Protein AF-A0A194AHV2-F1 (afdb_monomer_lite)

Foldseek 3Di:
DDPDPVVVVLVVLVVVLLVVLCVVCVVVQDPPDDDDDDDDPPDGSVPDDSVVVNVVCCCVRVVCCVPPPVPPPPDDD

Sequence (77 aa):
MSKKVGNAVQRNRIKRVVREFFRLHQDRVPSGIDYVVIPKRNVQAFDLAYEQVAKDLGTLIFSQISGRVASSETNGL

Secondary structure (DSSP, 8-state):
--TTHHHHHHHHHHHHHHHHHHHHSTTTSPTT--------TT--TTT--HHHHHHHHHHHHHHHHHHHGGGS-----

pLDDT: mean 73.73, std 15.02, range [39.84, 91.88]

Structure (mmCIF, N/CA/C/O backbone):
data_AF-A0A194AHV2-F1
#
_entry.id   AF-A0A194AHV2-F1
#
loop_
_atom_site.group_PDB
_atom_site.id
_atom_site.type_symbol
_atom_site.label_atom_id
_atom_site.label_alt_id
_atom_site.label_comp_id
_atom_site.label_asym_id
_atom_site.label_entity_id
_atom_site.label_seq_id
_atom_site.pdbx_PDB_ins_code
_atom_site.Cartn_x
_atom_site.Cartn_y
_atom_site.Cartn_z
_atom_site.occupancy
_atom_site.B_iso_or_equiv
_atom_site.auth_seq_id
_atom_site.auth_comp_id
_atom_site.auth_asym_id
_atom_site.auth_atom_id
_atom_site.pdbx_PDB_model_num
ATOM 1 N N . MET A 1 1 ? 19.114 -0.996 -27.206 1.00 39.84 1 MET A N 1
ATOM 2 C CA . MET A 1 1 ? 18.151 -2.090 -26.955 1.00 39.84 1 MET A CA 1
ATOM 3 C C . MET A 1 1 ? 16.951 -1.588 -26.143 1.00 39.84 1 MET A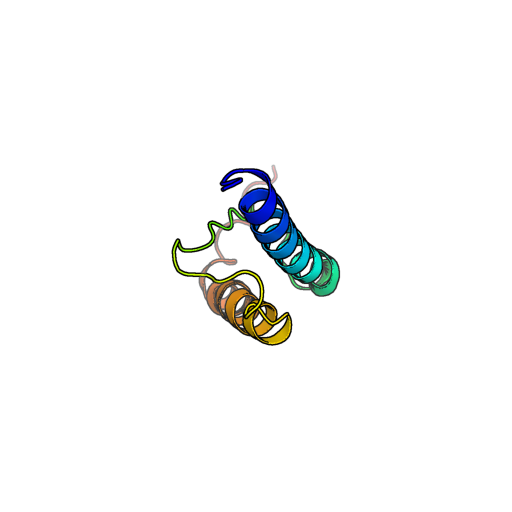 C 1
ATOM 5 O O . MET A 1 1 ? 17.126 -1.137 -25.021 1.00 39.84 1 MET A O 1
ATOM 9 N N . SER A 1 2 ? 15.768 -1.560 -26.773 1.00 43.41 2 SER A N 1
ATOM 10 C CA . SER A 1 2 ? 14.390 -1.446 -26.232 1.00 43.41 2 SER A CA 1
ATOM 11 C C . SER A 1 2 ? 14.172 -0.836 -24.822 1.00 43.41 2 SER A C 1
ATOM 13 O O . SER A 1 2 ? 13.763 -1.513 -23.883 1.00 43.41 2 SER A O 1
ATOM 15 N N . LYS A 1 3 ? 14.386 0.478 -24.650 1.00 47.66 3 LYS A N 1
ATOM 16 C CA . LYS A 1 3 ? 14.270 1.171 -23.340 1.00 47.66 3 LYS A CA 1
ATOM 17 C C . LYS A 1 3 ? 12.833 1.469 -22.857 1.00 47.66 3 LYS A C 1
ATOM 19 O O . LYS A 1 3 ? 12.665 1.962 -21.743 1.00 47.66 3 LYS A O 1
ATOM 24 N N . LYS A 1 4 ? 11.792 1.193 -23.658 1.00 51.44 4 LYS A N 1
ATOM 25 C CA . LYS A 1 4 ? 10.396 1.582 -23.346 1.00 51.44 4 LYS A CA 1
ATOM 26 C C . LYS A 1 4 ? 9.515 0.440 -22.814 1.00 51.44 4 LYS A C 1
ATOM 28 O O . LYS A 1 4 ? 8.690 0.691 -21.939 1.00 51.44 4 LYS A O 1
ATOM 33 N N . VAL A 1 5 ? 9.704 -0.800 -23.276 1.00 52.56 5 VAL A N 1
ATOM 34 C CA . VAL A 1 5 ? 8.800 -1.921 -22.935 1.00 52.56 5 VAL A CA 1
ATOM 35 C C . VAL A 1 5 ? 9.066 -2.463 -21.523 1.00 52.56 5 VAL A C 1
ATOM 37 O O . VAL A 1 5 ? 8.141 -2.556 -20.719 1.00 52.56 5 VAL A O 1
ATOM 40 N N . GLY A 1 6 ? 10.330 -2.712 -21.159 1.00 58.38 6 GLY A N 1
ATOM 41 C CA . GLY A 1 6 ? 10.683 -3.243 -19.832 1.00 58.38 6 GLY A CA 1
ATOM 42 C C . GLY A 1 6 ? 10.344 -2.298 -18.672 1.00 58.38 6 GLY A C 1
ATOM 43 O O . GLY A 1 6 ? 9.941 -2.740 -17.601 1.00 58.38 6 GLY A O 1
ATOM 44 N N . ASN A 1 7 ? 10.436 -0.982 -18.883 1.00 71.75 7 ASN A N 1
ATOM 45 C CA . ASN A 1 7 ? 10.104 0.016 -17.858 1.00 71.75 7 ASN A CA 1
ATOM 46 C C . ASN A 1 7 ? 8.589 0.160 -17.633 1.00 71.75 7 ASN A C 1
ATOM 48 O O . ASN A 1 7 ? 8.139 0.446 -16.521 1.00 71.75 7 ASN A O 1
ATOM 52 N N . ALA A 1 8 ? 7.778 -0.047 -18.676 1.00 80.19 8 ALA A N 1
ATOM 53 C CA . ALA A 1 8 ? 6.324 -0.006 -18.560 1.00 80.19 8 ALA A CA 1
ATOM 54 C C . ALA A 1 8 ? 5.793 -1.171 -17.714 1.00 80.19 8 ALA A C 1
ATOM 56 O O . ALA A 1 8 ? 4.984 -0.947 -16.813 1.00 80.19 8 ALA A O 1
ATOM 57 N N . VAL A 1 9 ? 6.298 -2.387 -17.950 1.00 82.56 9 VAL A N 1
ATOM 58 C CA . VAL A 1 9 ? 5.918 -3.587 -17.186 1.00 82.56 9 VAL A CA 1
ATOM 59 C C . VAL A 1 9 ? 6.298 -3.437 -15.711 1.00 82.56 9 VAL A C 1
ATOM 61 O O . VAL A 1 9 ? 5.460 -3.657 -14.839 1.00 82.56 9 VAL A O 1
ATOM 64 N N . GLN A 1 10 ? 7.514 -2.961 -15.429 1.00 82.69 10 GLN A N 1
ATOM 65 C CA . GLN A 1 10 ? 7.991 -2.705 -14.067 1.00 82.69 10 GLN A CA 1
ATOM 66 C C . GLN A 1 10 ? 7.108 -1.693 -13.319 1.00 82.69 10 GLN A C 1
ATOM 68 O O . GLN A 1 10 ? 6.591 -1.987 -12.241 1.00 82.69 10 GLN A O 1
ATOM 73 N N . ARG A 1 11 ? 6.826 -0.533 -13.925 1.00 81.38 11 ARG A N 1
ATOM 74 C CA . ARG A 1 11 ? 5.911 0.468 -13.346 1.00 81.38 11 ARG A CA 1
ATOM 75 C C . ARG A 1 11 ? 4.495 -0.067 -13.147 1.00 81.38 11 ARG A C 1
ATOM 77 O O . ARG A 1 11 ? 3.835 0.282 -12.169 1.00 81.38 11 ARG A O 1
ATOM 84 N N . ASN A 1 12 ? 4.004 -0.888 -14.073 1.00 87.62 12 ASN A N 1
ATOM 85 C CA . ASN A 1 12 ? 2.680 -1.492 -13.965 1.00 87.62 12 ASN A CA 1
ATOM 86 C C . ASN A 1 12 ? 2.615 -2.512 -12.827 1.00 87.62 12 ASN A C 1
ATOM 88 O O . ASN A 1 12 ? 1.612 -2.522 -12.115 1.00 87.62 12 ASN A O 1
ATOM 92 N N . ARG A 1 13 ? 3.683 -3.291 -12.597 1.00 86.94 13 ARG A N 1
ATOM 93 C CA . ARG A 1 13 ? 3.796 -4.179 -11.432 1.00 86.94 13 ARG A CA 1
ATOM 94 C C . ARG A 1 13 ? 3.731 -3.385 -10.133 1.00 86.94 13 ARG A C 1
ATO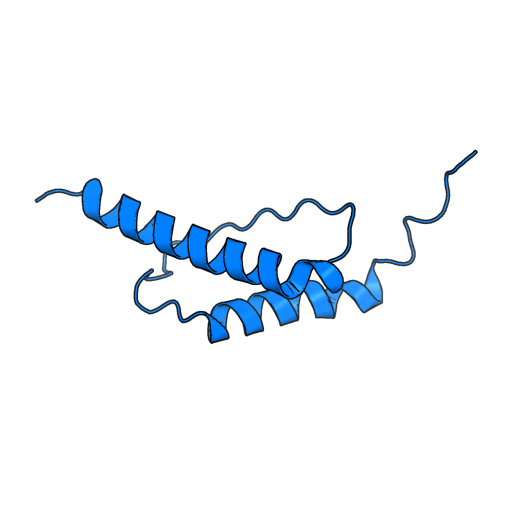M 96 O O . ARG A 1 13 ? 2.872 -3.683 -9.311 1.00 86.94 13 ARG A O 1
ATOM 103 N N . ILE A 1 14 ? 4.537 -2.329 -9.994 1.00 86.12 14 ILE A N 1
ATOM 104 C CA . ILE A 1 14 ? 4.533 -1.461 -8.800 1.00 86.12 14 ILE A CA 1
ATOM 105 C C . ILE A 1 14 ? 3.122 -0.915 -8.539 1.00 86.12 14 ILE A C 1
ATOM 107 O O . ILE A 1 14 ? 2.572 -1.094 -7.456 1.00 86.12 14 ILE A O 1
ATOM 111 N N . LYS A 1 15 ? 2.476 -0.338 -9.563 1.00 86.31 15 LYS A N 1
ATOM 112 C CA . LYS A 1 15 ? 1.089 0.149 -9.454 1.00 86.31 15 LYS A CA 1
ATOM 113 C C . LYS A 1 15 ? 0.087 -0.952 -9.102 1.00 86.31 15 LYS A C 1
ATOM 115 O O . LYS A 1 15 ? -0.966 -0.647 -8.553 1.00 86.31 15 LYS A O 1
ATOM 120 N N . ARG A 1 16 ? 0.336 -2.206 -9.491 1.00 89.44 16 ARG A N 1
ATOM 121 C CA . ARG A 1 16 ? -0.555 -3.336 -9.191 1.00 89.44 16 ARG A CA 1
ATOM 122 C C . ARG A 1 16 ? -0.439 -3.741 -7.724 1.00 89.44 16 ARG A C 1
ATOM 124 O O . ARG A 1 16 ? -1.471 -3.823 -7.074 1.00 89.44 16 ARG A O 1
ATOM 131 N N . VAL A 1 17 ? 0.785 -3.875 -7.212 1.00 89.12 17 VAL A N 1
ATOM 132 C CA . VAL A 1 17 ? 1.068 -4.198 -5.800 1.00 89.12 17 VAL A CA 1
ATOM 133 C C . VAL A 1 17 ? 0.504 -3.123 -4.868 1.00 89.12 17 VAL A C 1
ATOM 135 O O . VAL A 1 17 ? -0.181 -3.437 -3.901 1.00 89.12 17 VAL A O 1
ATOM 138 N N . VAL A 1 18 ? 0.711 -1.845 -5.199 1.00 87.56 18 VAL A N 1
ATOM 139 C CA . VAL A 1 18 ? 0.171 -0.730 -4.404 1.00 87.56 18 VAL A CA 1
ATOM 140 C C . VAL A 1 18 ? -1.361 -0.756 -4.380 1.00 87.56 18 VAL A C 1
ATOM 142 O O . VAL A 1 18 ? -1.959 -0.685 -3.313 1.00 87.56 18 VAL A O 1
ATOM 145 N N . ARG A 1 19 ? -2.022 -0.914 -5.536 1.00 88.94 19 ARG A N 1
ATOM 146 C CA . ARG A 1 19 ? -3.495 -0.996 -5.587 1.00 88.94 19 ARG A CA 1
ATOM 147 C C . ARG A 1 19 ? -4.048 -2.213 -4.855 1.00 88.94 19 ARG A C 1
ATOM 149 O O . ARG A 1 19 ? -5.140 -2.150 -4.308 1.00 88.94 19 ARG A O 1
ATOM 156 N N . GLU A 1 20 ? -3.321 -3.320 -4.873 1.00 91.88 20 GLU A N 1
ATOM 157 C CA . GLU A 1 20 ? -3.693 -4.531 -4.152 1.00 91.88 20 GLU A CA 1
ATOM 158 C C . GLU A 1 20 ? -3.671 -4.328 -2.640 1.00 91.88 20 GLU A C 1
ATOM 160 O O . GLU A 1 20 ? -4.629 -4.719 -1.979 1.00 91.88 20 GLU A O 1
ATOM 165 N N . PHE A 1 21 ? -2.663 -3.627 -2.116 1.00 89.94 21 PHE A N 1
ATOM 166 C CA . PHE A 1 21 ? -2.639 -3.232 -0.711 1.00 89.94 21 PHE A CA 1
ATOM 167 C C . PHE A 1 21 ? -3.892 -2.429 -0.326 1.00 89.94 21 PHE A C 1
ATOM 169 O O . PHE A 1 21 ? -4.576 -2.801 0.626 1.00 89.94 21 PHE A O 1
ATOM 176 N N . PHE A 1 22 ? -4.239 -1.391 -1.099 1.00 87.81 22 PHE A N 1
ATOM 177 C CA . PHE A 1 22 ? -5.432 -0.574 -0.833 1.00 87.81 22 PHE A CA 1
ATOM 178 C C . PHE A 1 22 ? -6.735 -1.371 -0.953 1.00 87.81 22 PHE A C 1
ATOM 180 O O . PHE A 1 22 ? -7.624 -1.206 -0.127 1.00 87.81 22 PHE A O 1
ATOM 187 N N . ARG A 1 23 ? -6.844 -2.274 -1.936 1.00 88.75 23 ARG A N 1
ATOM 188 C CA . ARG A 1 23 ? -8.024 -3.138 -2.102 1.00 88.75 23 ARG A CA 1
ATOM 189 C C . ARG A 1 23 ? -8.220 -4.083 -0.911 1.00 88.75 23 ARG A C 1
ATOM 191 O O . ARG A 1 23 ? -9.353 -4.313 -0.505 1.00 88.75 23 ARG A O 1
ATOM 198 N N . LEU A 1 24 ? -7.133 -4.643 -0.375 1.00 89.69 24 LEU A N 1
ATOM 199 C CA . LEU A 1 24 ? -7.177 -5.578 0.757 1.00 89.69 24 LEU A CA 1
ATOM 200 C C . LEU A 1 24 ? -7.364 -4.883 2.111 1.00 89.69 24 LEU A C 1
ATOM 202 O O . LEU A 1 24 ? -7.844 -5.512 3.044 1.00 89.69 24 LEU A O 1
ATOM 206 N N . HIS A 1 25 ? -6.998 -3.606 2.221 1.00 88.19 25 HIS A N 1
ATOM 207 C CA . HIS A 1 25 ? -7.088 -2.840 3.467 1.00 8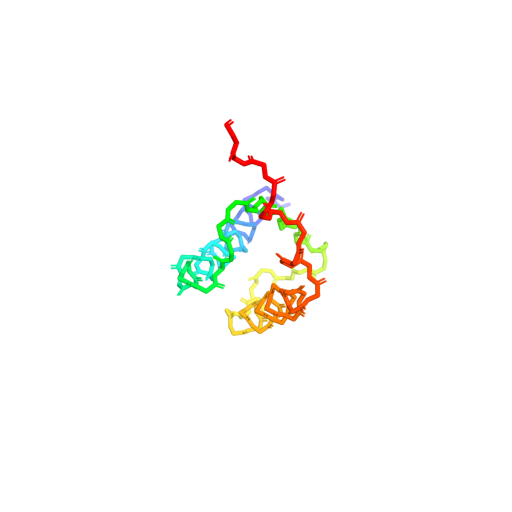8.19 25 HIS A CA 1
ATOM 208 C C . HIS A 1 25 ? -8.156 -1.746 3.423 1.00 88.19 25 HIS A C 1
ATOM 210 O O . HIS A 1 25 ? -8.145 -0.873 4.284 1.00 88.19 25 HIS A O 1
ATOM 216 N N . GLN A 1 26 ? -9.074 -1.786 2.454 1.00 83.31 26 GLN A N 1
ATOM 217 C CA . GLN A 1 26 ? -10.115 -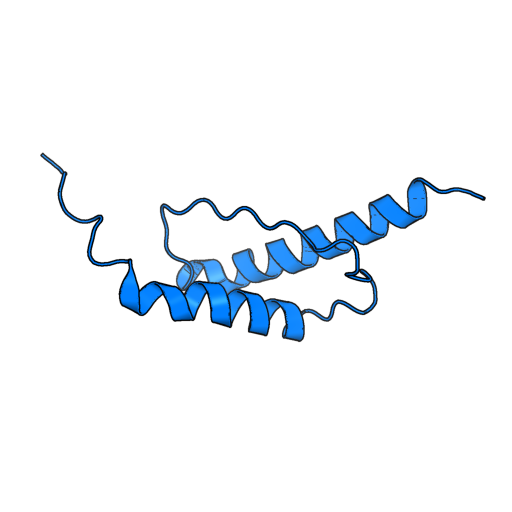0.770 2.274 1.00 83.31 26 GLN A CA 1
ATOM 218 C C . GLN A 1 26 ? -10.909 -0.493 3.562 1.00 83.31 26 GLN A C 1
ATOM 220 O O . GLN A 1 26 ? -11.184 0.660 3.859 1.00 83.31 26 GLN A O 1
ATOM 225 N N . ASP A 1 27 ? -11.160 -1.524 4.376 1.00 84.25 27 ASP A N 1
ATOM 226 C CA . ASP A 1 27 ? -11.914 -1.410 5.633 1.00 84.25 27 ASP A CA 1
ATOM 227 C C . ASP A 1 27 ? -11.134 -0.696 6.749 1.00 84.25 27 ASP A C 1
ATOM 229 O O . ASP A 1 27 ? -11.712 -0.210 7.717 1.00 84.25 27 ASP A O 1
ATOM 233 N N . ARG A 1 28 ? -9.800 -0.665 6.649 1.00 83.19 28 ARG A N 1
ATOM 234 C CA . ARG A 1 28 ? -8.901 -0.060 7.648 1.00 83.19 28 ARG A CA 1
ATOM 235 C C . ARG A 1 28 ? -8.318 1.269 7.181 1.00 83.19 28 ARG A C 1
ATOM 237 O O . ARG A 1 28 ? -7.755 2.003 7.991 1.00 83.19 28 ARG A O 1
ATOM 244 N N . VAL A 1 29 ? -8.382 1.551 5.882 1.00 82.62 29 VAL A N 1
ATOM 245 C CA . VAL A 1 29 ? -7.911 2.802 5.294 1.00 82.62 29 VAL A CA 1
ATOM 246 C C . VAL A 1 29 ? -8.994 3.869 5.500 1.00 82.62 29 VAL A C 1
ATOM 248 O O . VAL A 1 29 ? -10.140 3.643 5.119 1.00 82.62 29 VAL A O 1
ATOM 251 N N . PRO A 1 30 ? -8.660 5.032 6.086 1.00 79.19 30 PRO A N 1
ATOM 252 C CA . PRO A 1 30 ? -9.605 6.125 6.258 1.00 79.19 30 PRO A CA 1
ATOM 253 C C . PRO A 1 30 ? -10.254 6.552 4.942 1.00 79.19 30 PRO A C 1
ATOM 255 O O . PRO A 1 30 ? -9.574 6.817 3.947 1.00 79.19 30 PRO A O 1
ATOM 258 N N . SER A 1 31 ? -11.579 6.663 4.963 1.00 80.31 31 SER A N 1
ATOM 259 C CA . SER A 1 31 ? -12.329 7.281 3.872 1.00 80.31 31 SER A CA 1
ATOM 260 C C . SER A 1 31 ? -12.123 8.803 3.854 1.00 80.31 31 SER A C 1
ATOM 262 O O . SER A 1 31 ? -11.801 9.404 4.878 1.00 80.31 31 SER A O 1
ATOM 264 N N . GLY A 1 32 ? -12.281 9.429 2.683 1.00 82.38 32 GLY A N 1
ATOM 265 C CA . GLY A 1 32 ? -12.154 10.886 2.525 1.00 82.38 32 GLY A CA 1
ATOM 266 C C . GLY A 1 32 ? -10.721 11.418 2.388 1.00 82.38 32 GLY A C 1
ATOM 267 O O . GLY A 1 32 ? -10.523 12.627 2.456 1.00 82.38 32 GLY A O 1
ATOM 268 N N . ILE A 1 33 ? -9.725 10.544 2.188 1.00 81.81 33 ILE A N 1
ATOM 269 C CA . ILE A 1 33 ? -8.323 10.930 1.968 1.00 81.81 33 ILE A CA 1
ATOM 270 C C . ILE A 1 33 ? -7.855 10.478 0.582 1.00 81.81 33 ILE A C 1
ATOM 272 O O . ILE A 1 33 ? -7.948 9.299 0.236 1.00 81.81 33 ILE A O 1
ATOM 276 N N . ASP A 1 34 ? -7.268 11.403 -0.177 1.00 83.19 34 ASP A N 1
ATOM 277 C CA . ASP A 1 34 ? -6.615 11.102 -1.451 1.00 83.19 34 ASP A CA 1
ATOM 278 C C . ASP A 1 34 ? -5.148 10.692 -1.244 1.00 83.19 34 ASP A C 1
ATOM 280 O O . ASP A 1 34 ? -4.291 11.492 -0.859 1.00 83.19 34 ASP A O 1
ATOM 284 N N . TYR A 1 35 ? -4.831 9.427 -1.537 1.00 83.19 35 TYR A N 1
ATOM 285 C CA . TYR A 1 35 ? -3.477 8.881 -1.406 1.00 83.19 35 TYR A CA 1
ATOM 286 C C . TYR A 1 35 ? -2.700 8.948 -2.728 1.00 83.19 35 TYR A C 1
ATOM 288 O O . TYR A 1 35 ? -2.936 8.165 -3.651 1.00 83.19 35 TYR A O 1
ATOM 296 N N . VAL A 1 36 ? -1.694 9.826 -2.804 1.00 84.56 36 VAL A N 1
ATOM 297 C CA . VAL A 1 36 ? -0.767 9.901 -3.948 1.00 84.56 36 VAL A CA 1
ATOM 298 C C . VAL A 1 36 ? 0.534 9.160 -3.633 1.00 84.56 36 VAL A C 1
ATOM 300 O O . VAL A 1 36 ? 1.371 9.634 -2.868 1.00 84.56 36 VAL A O 1
ATOM 303 N N . VAL A 1 37 ? 0.733 7.992 -4.253 1.00 83.50 37 VAL A N 1
ATOM 304 C CA . VAL A 1 37 ? 1.940 7.168 -4.061 1.00 83.50 37 VAL A CA 1
ATOM 305 C C . VAL A 1 37 ? 2.939 7.395 -5.196 1.00 83.50 37 VAL A C 1
ATOM 307 O O . VAL A 1 37 ? 2.689 7.025 -6.345 1.00 83.50 37 VAL A O 1
ATOM 310 N N . ILE A 1 38 ? 4.106 7.955 -4.864 1.00 81.38 38 ILE A N 1
ATOM 311 C CA . ILE A 1 38 ? 5.206 8.183 -5.810 1.00 81.38 38 ILE A CA 1
ATOM 312 C C . ILE A 1 38 ? 6.328 7.174 -5.522 1.00 81.38 38 ILE A C 1
ATOM 314 O O . ILE A 1 38 ? 7.023 7.305 -4.511 1.00 81.38 38 ILE A O 1
ATOM 318 N N . PRO A 1 39 ? 6.544 6.160 -6.382 1.00 76.94 39 PRO A N 1
ATOM 319 C CA . PRO A 1 39 ? 7.645 5.226 -6.195 1.00 76.94 39 PRO A CA 1
ATOM 320 C C . PRO A 1 39 ? 8.991 5.940 -6.363 1.00 76.94 39 PRO A C 1
ATOM 322 O O . PRO A 1 39 ? 9.201 6.689 -7.321 1.00 76.94 39 PRO A O 1
ATOM 325 N N . LYS A 1 40 ? 9.923 5.697 -5.434 1.00 76.69 40 LYS A N 1
ATOM 326 C CA . LYS A 1 40 ? 11.285 6.244 -5.510 1.00 76.69 40 LYS A CA 1
ATOM 327 C C . LYS A 1 40 ? 12.022 5.674 -6.729 1.00 76.69 40 LYS A C 1
ATOM 329 O O . LYS A 1 40 ? 11.825 4.519 -7.098 1.00 76.69 40 LYS A O 1
ATOM 334 N N . ARG A 1 41 ? 12.922 6.470 -7.324 1.00 67.94 41 ARG A N 1
ATOM 335 C CA . ARG A 1 41 ? 13.676 6.115 -8.549 1.00 67.94 41 ARG A CA 1
ATOM 336 C C . ARG A 1 41 ? 14.485 4.813 -8.445 1.00 67.94 41 ARG A C 1
ATOM 338 O O . ARG A 1 41 ? 14.717 4.187 -9.469 1.00 67.94 41 ARG A O 1
ATOM 345 N N . ASN A 1 42 ? 14.860 4.400 -7.233 1.00 68.12 42 ASN A N 1
ATOM 346 C CA . ASN A 1 42 ? 15.675 3.205 -6.984 1.00 68.12 42 ASN A CA 1
ATOM 347 C C . ASN A 1 42 ? 14.847 1.955 -6.647 1.00 68.12 42 ASN A C 1
ATOM 349 O O . ASN A 1 42 ? 15.406 0.941 -6.243 1.00 68.12 42 ASN A O 1
ATOM 353 N N . VAL A 1 43 ? 13.518 2.012 -6.767 1.00 68.44 43 VAL A N 1
ATOM 354 C CA . VAL A 1 43 ? 12.675 0.838 -6.528 1.00 68.44 43 VAL A CA 1
ATOM 355 C C . VAL A 1 43 ? 12.757 -0.081 -7.740 1.00 68.44 43 VAL A C 1
ATOM 357 O O . VAL A 1 43 ? 12.160 0.191 -8.785 1.00 68.44 43 VAL A O 1
ATOM 360 N N . GLN A 1 44 ? 13.485 -1.187 -7.595 1.00 71.25 44 GLN A N 1
ATOM 361 C CA . GLN A 1 44 ? 13.469 -2.255 -8.583 1.00 71.25 44 GLN A CA 1
ATOM 362 C C . GLN A 1 44 ? 12.141 -2.989 -8.487 1.00 71.25 44 GLN A C 1
ATOM 364 O O . GLN A 1 44 ? 11.779 -3.540 -7.448 1.00 71.25 44 GLN A O 1
ATOM 369 N N . ALA A 1 45 ? 11.386 -2.988 -9.585 1.00 68.06 45 ALA A N 1
ATOM 370 C CA . ALA A 1 45 ? 10.041 -3.530 -9.551 1.00 68.06 45 ALA A CA 1
ATOM 371 C C . ALA A 1 45 ? 10.017 -5.022 -9.255 1.00 68.06 45 ALA A C 1
ATOM 373 O O . ALA A 1 45 ? 8.979 -5.444 -8.783 1.00 68.06 45 ALA A O 1
ATOM 374 N N . PHE A 1 46 ? 11.076 -5.792 -9.540 1.00 68.31 46 PHE A N 1
ATOM 375 C CA . PHE A 1 46 ? 11.155 -7.240 -9.299 1.00 68.31 46 PHE A CA 1
ATOM 376 C C . PHE A 1 46 ? 11.446 -7.588 -7.834 1.00 68.31 46 PHE A C 1
ATOM 378 O O . PHE A 1 46 ? 10.809 -8.499 -7.309 1.00 68.31 46 PHE A O 1
ATOM 385 N N . ASP A 1 47 ? 12.265 -6.783 -7.157 1.00 72.19 47 ASP A N 1
ATOM 386 C CA . ASP A 1 47 ? 12.586 -6.939 -5.728 1.00 72.19 47 ASP A CA 1
ATOM 387 C C . ASP A 1 47 ? 11.468 -6.421 -4.811 1.00 72.19 47 ASP A C 1
ATOM 389 O O . ASP A 1 47 ? 11.489 -6.620 -3.598 1.00 72.19 47 ASP A O 1
ATOM 393 N N . LEU A 1 48 ? 10.464 -5.750 -5.385 1.00 73.00 48 LEU A N 1
ATOM 394 C CA . LEU A 1 48 ? 9.319 -5.246 -4.644 1.00 73.00 48 LEU A CA 1
ATOM 395 C C . LEU A 1 48 ? 8.388 -6.402 -4.241 1.00 73.00 48 LEU A C 1
ATOM 397 O O . LEU A 1 48 ? 7.471 -6.775 -4.981 1.00 73.00 48 LEU A O 1
ATOM 401 N N . ALA A 1 49 ? 8.642 -6.976 -3.067 1.00 81.25 49 ALA A N 1
ATOM 402 C CA . ALA A 1 49 ? 7.755 -7.933 -2.420 1.00 81.25 49 ALA A CA 1
ATOM 403 C C . ALA A 1 49 ? 6.502 -7.228 -1.877 1.00 81.25 49 ALA A C 1
ATOM 405 O O . ALA A 1 49 ? 6.583 -6.131 -1.319 1.00 81.25 49 ALA A O 1
ATOM 406 N N . TYR A 1 50 ? 5.341 -7.875 -2.014 1.00 82.25 50 TYR A N 1
ATOM 407 C CA . TYR A 1 50 ? 4.077 -7.346 -1.491 1.00 82.25 50 TYR A CA 1
ATOM 408 C C . TYR A 1 50 ? 4.154 -7.085 0.016 1.00 82.25 50 TYR A C 1
ATOM 410 O O . TYR A 1 50 ? 3.728 -6.029 0.468 1.00 82.25 50 TYR A O 1
ATOM 418 N N . GLU A 1 51 ? 4.753 -8.002 0.777 1.00 83.62 51 GLU A N 1
ATOM 419 C CA . GLU A 1 51 ? 4.874 -7.882 2.234 1.00 83.62 51 GLU A CA 1
ATOM 420 C C . GLU A 1 51 ? 5.619 -6.618 2.660 1.00 83.62 51 GLU A C 1
ATOM 422 O O . GLU A 1 51 ? 5.182 -5.924 3.575 1.00 83.62 51 GLU A O 1
ATOM 427 N N . GLN A 1 52 ? 6.701 -6.272 1.956 1.00 83.06 52 GLN A N 1
ATOM 428 C CA . GLN A 1 52 ? 7.460 -5.061 2.250 1.00 83.06 52 GLN A CA 1
ATOM 429 C C . GLN A 1 52 ? 6.619 -3.808 1.980 1.00 83.06 52 GLN A C 1
ATOM 431 O O . GLN A 1 52 ? 6.566 -2.907 2.812 1.00 83.06 52 GLN A O 1
ATOM 436 N N . VAL A 1 53 ? 5.888 -3.781 0.860 1.00 84.62 53 VAL A N 1
ATOM 437 C CA . VAL A 1 53 ? 4.975 -2.674 0.533 1.00 84.62 53 VAL A CA 1
ATOM 438 C C . VAL A 1 53 ? 3.854 -2.560 1.561 1.00 84.62 53 VAL A C 1
ATOM 440 O O . VAL A 1 53 ? 3.537 -1.455 1.993 1.00 84.62 53 VAL A O 1
ATOM 443 N N . ALA A 1 54 ? 3.268 -3.685 1.968 1.00 86.25 54 ALA A N 1
ATOM 444 C CA . ALA A 1 54 ? 2.191 -3.710 2.945 1.00 86.25 54 ALA A CA 1
ATOM 445 C C . ALA A 1 54 ? 2.661 -3.236 4.324 1.00 86.25 54 ALA A C 1
ATOM 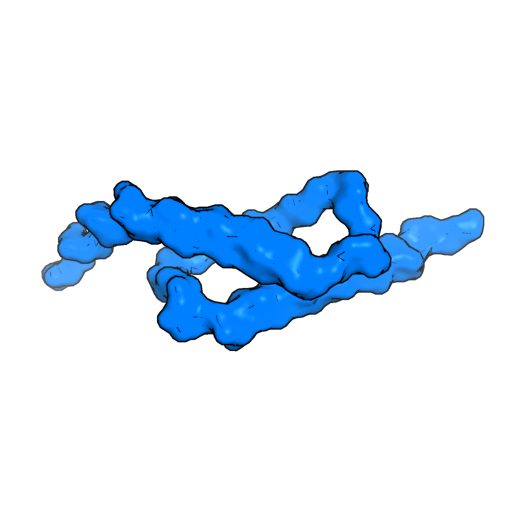447 O O . ALA A 1 54 ? 1.958 -2.470 4.980 1.00 86.25 54 ALA A O 1
ATOM 448 N N . LYS A 1 55 ? 3.870 -3.629 4.735 1.00 85.94 55 LYS A N 1
ATOM 449 C CA . LYS A 1 55 ? 4.492 -3.163 5.975 1.00 85.94 55 LYS A CA 1
ATOM 450 C C . LYS A 1 55 ? 4.770 -1.662 5.936 1.00 85.94 55 LYS A C 1
ATOM 452 O O . LYS A 1 55 ? 4.398 -0.960 6.876 1.00 85.94 55 LYS A O 1
ATOM 457 N N . ASP A 1 56 ? 5.381 -1.164 4.864 1.00 85.00 56 ASP A N 1
ATOM 458 C CA . ASP A 1 56 ? 5.764 0.246 4.745 1.00 85.00 56 ASP A CA 1
ATOM 459 C C . ASP A 1 56 ? 4.532 1.158 4.651 1.00 85.00 56 ASP A C 1
ATOM 461 O O . ASP A 1 56 ? 4.409 2.122 5.410 1.00 85.00 56 ASP A O 1
ATOM 465 N N . LEU A 1 57 ? 3.588 0.833 3.757 1.00 84.31 57 LEU A N 1
ATOM 466 C CA . LEU A 1 57 ? 2.343 1.591 3.603 1.00 84.31 57 LEU A CA 1
ATOM 467 C C . LEU A 1 57 ? 1.455 1.466 4.836 1.00 84.31 57 LEU A C 1
ATOM 469 O O . LEU A 1 57 ? 0.917 2.471 5.287 1.00 84.31 57 LEU A O 1
ATOM 473 N N . GLY A 1 58 ? 1.335 0.268 5.410 1.00 84.88 58 GLY A N 1
ATOM 474 C CA . GLY A 1 58 ? 0.586 0.048 6.642 1.00 84.88 58 GLY A CA 1
ATOM 475 C C . GLY A 1 58 ? 1.161 0.853 7.802 1.00 84.88 58 GLY A C 1
ATOM 476 O O . GLY A 1 58 ? 0.414 1.522 8.505 1.00 84.88 58 GLY A O 1
ATOM 477 N N . THR A 1 59 ? 2.486 0.883 7.957 1.00 85.50 59 THR A N 1
ATOM 478 C CA . THR A 1 59 ? 3.128 1.718 8.981 1.00 85.50 59 THR A CA 1
ATOM 479 C C . THR A 1 59 ? 2.822 3.191 8.746 1.00 85.50 59 THR A C 1
ATOM 481 O O . THR A 1 59 ? 2.393 3.868 9.669 1.00 85.50 59 THR A O 1
ATOM 484 N N . LEU A 1 60 ? 2.985 3.704 7.524 1.00 82.62 60 LEU A N 1
ATOM 485 C CA . LEU A 1 60 ? 2.767 5.126 7.246 1.00 82.62 60 LEU A CA 1
ATOM 486 C C . LEU A 1 60 ? 1.300 5.541 7.421 1.00 82.62 60 LEU A C 1
ATOM 488 O O . LEU A 1 60 ? 1.020 6.564 8.044 1.00 82.62 60 LEU A O 1
ATOM 492 N N . ILE A 1 61 ? 0.377 4.752 6.872 1.00 83.06 61 ILE A N 1
ATOM 493 C CA . ILE A 1 61 ? -1.054 5.055 6.882 1.00 83.06 61 ILE A CA 1
ATOM 494 C C . ILE A 1 61 ? -1.605 4.855 8.290 1.00 83.06 61 ILE A C 1
ATOM 496 O O . ILE A 1 61 ? -2.251 5.756 8.805 1.00 83.06 61 ILE A O 1
ATOM 500 N N . PHE A 1 62 ? -1.304 3.737 8.955 1.00 80.19 62 PHE A N 1
ATOM 501 C CA . PHE A 1 62 ? -1.889 3.432 10.262 1.00 80.19 62 PHE A CA 1
ATOM 502 C C . PHE A 1 62 ? -1.197 4.138 11.437 1.00 80.19 62 PHE A C 1
ATOM 504 O O . PHE A 1 62 ? -1.858 4.416 12.431 1.00 80.19 62 PHE A O 1
ATOM 511 N N . SER A 1 63 ? 0.088 4.500 11.334 1.00 74.50 63 SER A N 1
ATOM 512 C CA . SER A 1 63 ? 0.792 5.242 12.401 1.00 74.50 63 SER A CA 1
ATOM 513 C C . SER A 1 63 ? 0.378 6.717 12.475 1.00 74.50 63 SER A C 1
ATOM 515 O O . SER A 1 63 ? 0.297 7.290 13.558 1.00 74.50 63 SER A O 1
ATOM 517 N N . GLN A 1 64 ? 0.061 7.346 11.335 1.00 60.56 64 GLN A N 1
ATOM 518 C CA . GLN A 1 64 ? -0.350 8.759 11.281 1.00 60.56 64 GLN A CA 1
ATOM 519 C C . GLN A 1 64 ? -1.825 8.977 11.675 1.00 60.56 64 GLN A C 1
ATOM 521 O O . GLN A 1 64 ? -2.207 10.101 12.006 1.00 60.56 64 GLN A O 1
ATOM 526 N N . ILE A 1 65 ? -2.650 7.920 11.664 1.00 56.91 65 ILE A N 1
ATOM 527 C CA . ILE A 1 65 ? -4.084 7.986 11.997 1.00 56.91 65 ILE A CA 1
ATOM 528 C C . ILE A 1 65 ? -4.313 8.392 13.455 1.00 56.91 65 ILE A C 1
ATOM 530 O O . ILE A 1 65 ? -5.216 9.182 13.722 1.00 56.91 65 ILE A O 1
ATOM 534 N N . SER A 1 66 ? -3.456 7.961 14.382 1.00 54.81 66 SER A N 1
ATOM 535 C CA . SER A 1 66 ? -3.619 8.280 15.806 1.00 54.81 66 SER A CA 1
ATOM 53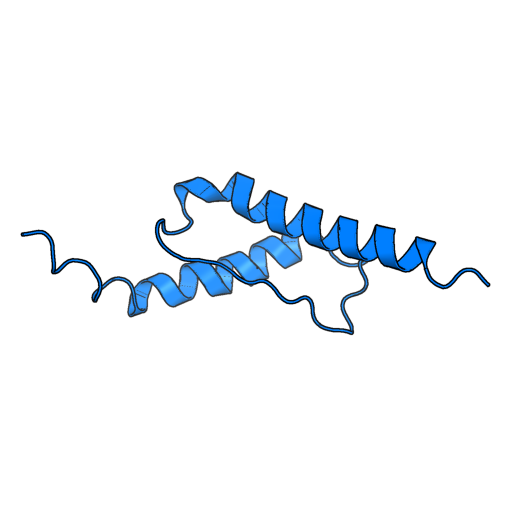6 C C . SER A 1 66 ? -3.470 9.773 16.136 1.00 54.81 66 SER A C 1
ATOM 538 O O . SER A 1 66 ? -3.899 10.192 17.203 1.00 54.81 66 SER A O 1
ATOM 540 N N . GLY A 1 67 ? -2.868 10.582 15.251 1.00 52.53 67 GLY A N 1
ATOM 541 C CA . GLY A 1 67 ? -2.572 11.995 15.527 1.00 52.53 67 GLY A CA 1
ATOM 542 C C . GLY A 1 67 ? -3.366 13.027 14.719 1.00 52.53 67 GLY A C 1
ATOM 543 O O . GLY A 1 67 ? -3.304 14.206 15.052 1.00 52.53 67 GLY A O 1
ATOM 544 N N . ARG A 1 68 ? -4.072 12.635 13.646 1.00 52.12 68 ARG A N 1
ATOM 545 C CA . ARG A 1 68 ? -4.653 13.592 12.673 1.00 52.12 68 ARG A CA 1
ATOM 546 C C . ARG A 1 68 ? -6.158 13.482 12.435 1.00 52.12 68 ARG A C 1
ATOM 548 O O . ARG A 1 68 ? -6.735 14.429 11.914 1.00 52.12 68 ARG A O 1
ATOM 555 N N . VAL A 1 69 ? -6.805 12.383 12.828 1.00 54.00 69 VAL A N 1
ATOM 556 C CA . VAL A 1 69 ? -8.254 12.192 12.591 1.00 54.00 69 VAL A CA 1
ATOM 557 C C . VAL A 1 69 ? -9.127 13.034 13.543 1.00 54.00 69 VAL A C 1
ATOM 559 O O . VAL A 1 69 ? -10.313 13.203 13.305 1.00 54.00 69 VAL A O 1
ATOM 562 N N . ALA A 1 70 ? -8.544 13.687 14.552 1.00 52.66 70 ALA A N 1
ATOM 563 C CA . ALA A 1 70 ? -9.264 14.532 15.511 1.00 52.66 70 ALA A CA 1
ATOM 564 C C . ALA A 1 70 ? -9.699 15.926 14.990 1.00 52.66 70 ALA A C 1
ATOM 566 O O . ALA A 1 70 ? -10.100 16.761 15.797 1.00 52.66 70 ALA A O 1
ATOM 567 N N . SER A 1 71 ? -9.591 16.242 13.690 1.00 50.66 71 SER A N 1
ATOM 568 C CA . SER A 1 71 ? -9.798 17.626 13.202 1.00 50.66 71 SER A CA 1
ATOM 569 C C . SER A 1 71 ? -10.774 17.812 12.036 1.00 50.66 71 SER A C 1
ATOM 571 O O . SER A 1 71 ? -10.918 18.942 11.580 1.00 50.66 71 SER A O 1
ATOM 573 N N . SER A 1 72 ? -11.465 16.774 11.551 1.00 49.09 72 SER A N 1
ATOM 574 C CA . SER A 1 72 ? -12.391 16.920 10.407 1.00 49.09 72 SER A CA 1
ATOM 575 C C . SER A 1 72 ? -13.861 16.570 10.681 1.00 49.09 72 SER A C 1
ATOM 577 O O . SER A 1 72 ? -14.659 16.615 9.751 1.00 49.09 72 SER A O 1
ATOM 579 N N . GLU A 1 73 ? -14.260 16.312 11.930 1.00 50.50 73 GLU A N 1
ATOM 580 C CA . GLU A 1 73 ? -15.676 16.156 12.324 1.00 50.50 73 GLU A CA 1
ATOM 581 C C . GLU A 1 73 ? -16.256 17.433 12.964 1.00 50.50 73 GLU A C 1
ATOM 583 O O . GLU A 1 73 ? -16.811 17.393 14.052 1.00 50.50 73 GLU A O 1
ATOM 588 N N . THR A 1 74 ? -16.153 18.591 12.304 1.00 49.66 74 THR A N 1
ATOM 589 C CA . THR A 1 74 ? -17.037 19.743 12.586 1.00 49.66 74 THR A CA 1
ATOM 590 C C . THR A 1 74 ? -17.241 20.578 11.321 1.00 49.66 74 THR A C 1
ATOM 592 O O . THR A 1 74 ? -16.531 21.554 11.099 1.00 49.66 74 THR A O 1
ATOM 595 N N . ASN A 1 75 ? -18.174 20.173 10.460 1.00 46.28 75 ASN A N 1
ATOM 596 C CA . ASN A 1 75 ? -19.086 21.093 9.763 1.00 46.28 75 ASN A CA 1
ATOM 597 C C . ASN A 1 75 ? -20.059 20.289 8.896 1.00 46.28 75 ASN A C 1
ATOM 599 O O . ASN A 1 75 ? -19.872 20.119 7.694 1.00 46.28 75 ASN A O 1
ATOM 603 N N . GLY A 1 76 ? -21.102 19.789 9.554 1.00 45.19 76 GLY A N 1
ATOM 604 C CA . GLY A 1 76 ? -22.374 19.463 8.931 1.00 45.19 76 GLY A CA 1
ATOM 605 C C . GLY A 1 76 ? -23.451 20.288 9.629 1.00 45.19 76 GLY A C 1
ATOM 606 O O . GLY A 1 76 ? -23.921 19.893 10.694 1.00 45.19 76 GLY A O 1
ATOM 607 N N . LEU A 1 77 ? -23.769 21.446 9.053 1.00 41.31 77 LEU A N 1
ATOM 608 C CA . LEU A 1 77 ? -25.069 22.107 9.160 1.00 41.31 77 LEU A CA 1
ATOM 609 C C . LEU A 1 77 ? -25.655 22.155 7.751 1.00 41.31 77 LEU A C 1
ATOM 611 O O . LEU A 1 77 ? -24.872 22.471 6.825 1.00 41.31 77 LEU A O 1
#

InterPro domains:
  IPR000100 Ribonuclease P [PF00825] (2-61)
  IPR000100 Ribonuclease P [PTHR33992] (2-61)
  IPR000100 Ribonuclease P [TIGR00188] (2-61)
  IPR014721 Small ribosomal subunit protein uS5 domain 2-type fold, subgroup [G3DSA:3.30.230.10] (1-63)
  IPR020539 Ribonuclease P, conserved site [PS00648] (5-19)
  IPR020568 Ribosomal protein uS5 domain 2-type superfamily [SSF54211] (2-60)

Radius of gyration: 16.08 Å; chains: 1; bounding box: 43×30×43 Å

Organism: NCBI:txid1592317